Protein AF-I0ICX4-F1 (afdb_monomer_lite)

Radius of gyration: 23.39 Å; chains: 1; bounding box: 34×72×55 Å

InterPro domains:
  IPR018967 Iron-binding zinc finger, CDGSH type [PF09360] (35-66)
  IPR018967 Iron-binding zinc finger, CDGSH type [SM00704] (33-71)
  IPR042216 MitoNEET, CDGSH iron-sulfur domain [G3DSA:3.40.5.90] (26-87)

Sequence (96 aa):
MGGAATATPRTVDPHAHALPRKEPPIARLVRLEGTKPVEIKPSDRSVWVCTCGLSRTFPLCDGSHKKCPKTEGEEAGKLHVYDRDNKRVVEVRDED

Organism: Phycisphaera mikurensis (strain NBRC 102666 / KCTC 22515 / FYK2301M01) (NCBI:txid1142394)

pLDDT: mean 78.16, std 15.53, range [44.09, 97.69]

Secondary structure (DSSP, 8-state):
------PPPPPPPTT------SS---PPP------SPEEE-SSSS-EEE--SS--TTTTB--SGGGGS-TTTTS-TTEEEEEPTTT--EEEEEE--

Structure (mmCIF, N/CA/C/O backbone):
data_AF-I0ICX4-F1
#
_entry.id   AF-I0ICX4-F1
#
loop_
_atom_site.group_PDB
_atom_site.id
_atom_site.type_symbol
_atom_site.label_atom_id
_atom_site.label_alt_id
_atom_site.label_comp_id
_atom_site.label_asym_id
_atom_site.label_entity_id
_atom_site.label_seq_id
_atom_site.pdbx_PDB_ins_code
_atom_site.Cartn_x
_atom_site.Cartn_y
_atom_site.Cartn_z
_atom_site.occupancy
_atom_site.B_iso_or_equiv
_atom_site.auth_seq_id
_atom_site.auth_comp_id
_atom_site.auth_asym_id
_atom_site.auth_atom_id
_atom_site.pdbx_PDB_model_num
ATOM 1 N N . MET A 1 1 ? -16.941 59.255 31.130 1.00 48.56 1 MET A N 1
ATOM 2 C CA . MET A 1 1 ? -15.926 58.218 31.407 1.00 48.56 1 MET A CA 1
ATOM 3 C C . MET A 1 1 ? -16.322 56.949 30.666 1.00 48.56 1 MET A C 1
ATOM 5 O O . MET A 1 1 ? -17.469 56.557 30.808 1.00 48.56 1 MET A O 1
ATOM 9 N N . GLY A 1 2 ? -15.389 56.363 29.903 1.00 46.06 2 GLY A N 1
ATOM 10 C CA . GLY A 1 2 ? -15.480 55.034 29.269 1.00 46.06 2 GLY A CA 1
ATOM 11 C C . GLY A 1 2 ? -16.262 54.998 27.949 1.00 46.06 2 GLY A C 1
ATOM 12 O O . GLY A 1 2 ? -17.399 55.434 27.902 1.00 46.06 2 GLY A O 1
ATOM 13 N N . GLY A 1 3 ? -15.748 54.506 26.825 1.00 44.09 3 GLY A N 1
ATOM 14 C CA . GLY A 1 3 ? -14.448 53.928 26.483 1.00 44.09 3 GLY A CA 1
ATOM 15 C C . GLY A 1 3 ? -14.557 53.438 25.033 1.00 44.09 3 GLY A C 1
ATOM 16 O O . GLY A 1 3 ? -15.516 52.749 24.695 1.00 44.09 3 GLY A O 1
ATOM 17 N N . ALA A 1 4 ? -13.642 53.858 24.158 1.00 57.88 4 ALA A N 1
ATOM 18 C CA . ALA A 1 4 ? -13.660 53.494 22.744 1.00 57.88 4 ALA A CA 1
ATOM 19 C C . ALA A 1 4 ? -13.221 52.032 22.563 1.00 57.88 4 ALA A C 1
ATOM 21 O O . ALA A 1 4 ? -12.126 51.661 22.982 1.00 57.88 4 ALA A O 1
ATOM 22 N N . ALA A 1 5 ? -14.064 51.210 21.936 1.00 57.22 5 ALA A N 1
ATOM 23 C CA . ALA A 1 5 ? -13.709 49.849 21.554 1.00 57.22 5 ALA A CA 1
ATOM 24 C C . ALA A 1 5 ? -12.823 49.886 20.299 1.00 57.22 5 ALA A C 1
ATOM 26 O O . ALA A 1 5 ? -13.291 50.148 19.192 1.00 57.22 5 ALA A O 1
ATOM 27 N N . THR A 1 6 ? -11.527 49.648 20.473 1.00 53.69 6 THR A N 1
ATOM 28 C CA . THR A 1 6 ? -10.574 49.457 19.379 1.00 53.69 6 THR A CA 1
ATOM 29 C C . THR A 1 6 ? -10.723 48.045 18.811 1.00 53.69 6 THR A C 1
ATOM 31 O O . THR A 1 6 ? -10.410 47.055 19.468 1.00 53.69 6 THR A O 1
ATOM 34 N N . ALA A 1 7 ? -11.215 47.936 17.576 1.00 54.09 7 ALA A N 1
ATOM 35 C CA . ALA A 1 7 ? -11.260 46.669 16.854 1.00 54.09 7 ALA A CA 1
ATOM 36 C C . ALA 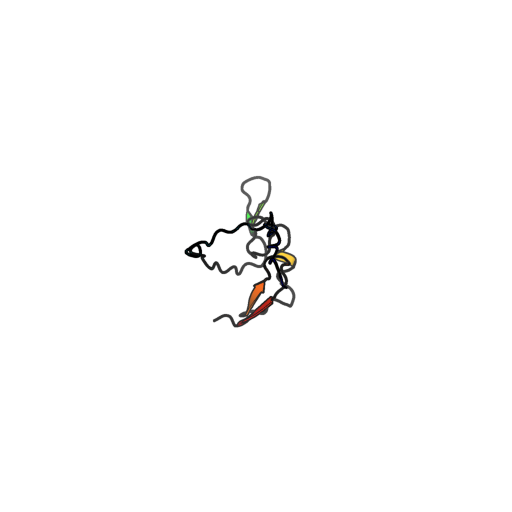A 1 7 ? -9.848 46.278 16.387 1.00 54.09 7 ALA A C 1
ATOM 38 O O . ALA A 1 7 ? -9.197 47.020 15.652 1.00 54.09 7 ALA A O 1
ATOM 39 N N . THR A 1 8 ? -9.365 45.112 16.811 1.00 55.12 8 THR A N 1
ATOM 40 C CA . THR A 1 8 ? -8.094 44.540 16.346 1.00 55.12 8 THR A CA 1
ATOM 41 C C . THR A 1 8 ? -8.247 44.042 14.899 1.00 55.12 8 THR A C 1
ATOM 43 O O . THR A 1 8 ? -9.258 43.403 14.591 1.00 55.12 8 THR A O 1
ATOM 46 N N . PRO A 1 9 ? -7.282 44.285 13.992 1.00 56.78 9 PRO A N 1
ATOM 47 C CA . PRO A 1 9 ? -7.356 43.757 12.633 1.00 56.78 9 PRO A CA 1
ATOM 48 C C . PRO A 1 9 ? -7.223 42.229 12.652 1.00 56.78 9 PRO A C 1
ATOM 50 O O . PRO A 1 9 ? -6.282 41.681 13.226 1.00 56.78 9 PRO A O 1
ATOM 53 N N . ARG A 1 10 ? -8.177 41.526 12.029 1.00 60.72 10 ARG A N 1
ATOM 54 C CA . ARG A 1 10 ? -8.121 40.066 11.883 1.00 60.72 10 ARG A CA 1
ATOM 55 C C . ARG A 1 10 ? -7.039 39.721 10.860 1.00 60.72 10 ARG A C 1
ATOM 57 O O . ARG A 1 10 ? -7.162 40.088 9.695 1.00 60.72 10 ARG A O 1
ATOM 64 N N . THR A 1 11 ? -5.997 39.012 11.278 1.00 56.66 11 THR A N 1
ATOM 65 C CA . THR A 1 11 ? -5.041 38.400 10.352 1.00 56.66 11 THR A CA 1
ATOM 66 C C . THR A 1 11 ? -5.747 37.273 9.607 1.00 56.66 11 THR A C 1
ATOM 68 O O . THR A 1 11 ? -6.205 36.311 10.224 1.00 56.66 11 THR A O 1
ATOM 71 N N . VAL A 1 12 ? -5.882 37.407 8.290 1.00 58.56 12 VAL A N 1
ATOM 72 C CA . VAL A 1 12 ? -6.325 36.306 7.430 1.00 58.56 12 VAL A CA 1
ATOM 73 C C . VAL A 1 12 ? -5.187 35.294 7.309 1.00 58.56 12 VAL A C 1
ATOM 75 O O . VAL A 1 12 ? -4.045 35.669 7.051 1.00 58.56 12 VAL A O 1
ATOM 78 N N . ASP A 1 13 ? -5.491 34.021 7.553 1.00 60.94 13 ASP A N 1
ATOM 79 C CA . ASP A 1 13 ? -4.530 32.924 7.447 1.00 60.94 13 ASP A CA 1
ATOM 80 C C . ASP A 1 13 ? -4.209 32.655 5.957 1.00 60.94 13 ASP A C 1
ATOM 82 O O . ASP A 1 13 ? -5.133 32.380 5.184 1.00 60.94 13 ASP A O 1
ATOM 86 N N . PRO A 1 14 ? -2.937 32.727 5.518 1.00 56.62 14 PRO A N 1
ATOM 87 C CA . PRO A 1 14 ? -2.551 32.510 4.120 1.00 56.62 14 PRO A CA 1
ATOM 88 C C . PRO A 1 14 ? -2.732 31.054 3.648 1.00 56.62 14 PRO A C 1
ATOM 90 O O . PRO A 1 14 ? -2.658 30.787 2.447 1.00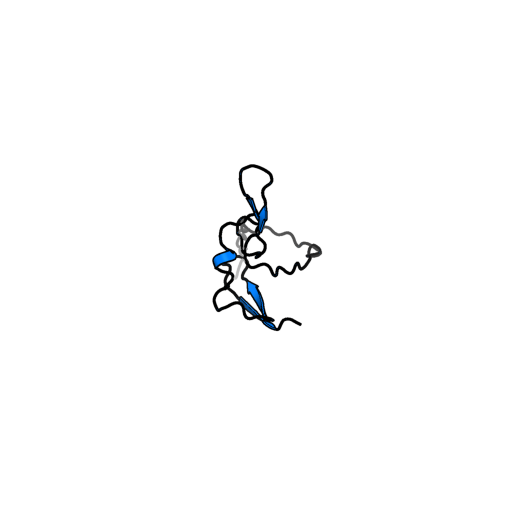 56.62 14 PRO A O 1
ATOM 93 N N . HIS A 1 15 ? -3.013 30.116 4.559 1.00 56.00 15 HIS A N 1
ATOM 94 C CA . HIS A 1 15 ? -3.337 28.719 4.267 1.00 56.00 15 HIS A CA 1
ATOM 95 C C . HIS A 1 15 ? -4.841 28.420 4.287 1.00 56.00 15 HIS A C 1
ATOM 97 O O . HIS A 1 15 ? -5.234 27.275 4.053 1.00 56.00 15 HIS A O 1
ATOM 103 N N . ALA A 1 16 ? -5.704 29.422 4.487 1.00 54.84 16 ALA A N 1
ATOM 104 C CA . ALA A 1 16 ? -7.148 29.267 4.345 1.00 54.84 16 ALA A CA 1
ATOM 105 C C . ALA A 1 16 ? -7.541 29.089 2.866 1.00 54.84 16 ALA A C 1
ATOM 107 O O . ALA A 1 16 ? -8.051 29.996 2.213 1.00 54.84 16 ALA A O 1
ATOM 108 N N . HIS A 1 17 ? -7.320 27.896 2.313 1.00 56.22 17 HIS A N 1
ATOM 109 C CA . HIS A 1 17 ? -7.914 27.488 1.041 1.00 56.22 17 HIS A CA 1
ATOM 110 C C . HIS A 1 17 ? -9.360 27.054 1.291 1.00 56.22 17 HIS A C 1
ATOM 112 O O . HIS A 1 17 ? -9.693 25.872 1.357 1.00 56.22 17 HIS A O 1
ATOM 118 N N . ALA A 1 18 ? -10.226 28.049 1.465 1.00 65.75 18 ALA A N 1
ATOM 119 C CA . ALA A 1 18 ? -11.662 27.858 1.489 1.00 65.75 18 ALA A CA 1
ATOM 120 C C . ALA A 1 18 ? -12.183 27.665 0.060 1.00 65.75 18 ALA A C 1
ATOM 122 O O . ALA A 1 18 ? -12.219 28.615 -0.714 1.00 65.75 18 ALA A O 1
ATOM 123 N N . LEU A 1 19 ? -12.680 26.467 -0.251 1.00 55.28 19 LEU A N 1
ATOM 124 C CA . LEU A 1 19 ? -13.875 26.331 -1.081 1.00 55.28 19 LEU A CA 1
ATOM 125 C C . LEU A 1 19 ? -14.773 25.234 -0.488 1.00 55.28 19 LEU A C 1
ATOM 127 O O . LEU A 1 19 ? -14.340 24.082 -0.391 1.00 55.28 19 LEU A O 1
ATOM 131 N N . PRO A 1 20 ? -16.029 25.543 -0.116 1.00 5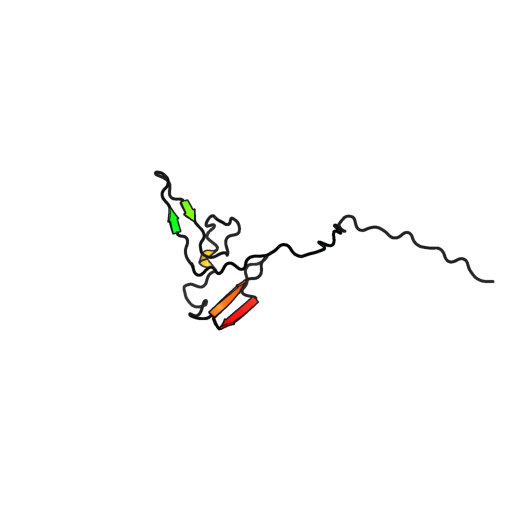9.56 20 PRO A N 1
ATOM 132 C CA . PRO A 1 20 ? -17.011 24.517 0.185 1.00 59.56 20 PRO A CA 1
ATOM 133 C C . PRO A 1 20 ? -17.395 23.845 -1.136 1.00 59.56 20 PRO A C 1
ATOM 135 O O . PRO A 1 20 ? -18.100 24.427 -1.963 1.00 59.56 20 PRO A O 1
ATOM 138 N N . ARG A 1 21 ? -16.916 22.620 -1.373 1.00 61.94 21 ARG A N 1
ATOM 139 C CA . ARG A 1 21 ? -17.454 21.795 -2.461 1.00 61.94 21 ARG A CA 1
ATOM 140 C C . ARG A 1 21 ? -18.910 21.493 -2.100 1.00 61.94 21 ARG A C 1
ATOM 142 O O . ARG A 1 21 ? -19.153 20.704 -1.196 1.00 61.94 21 ARG A O 1
ATOM 149 N N . LYS A 1 22 ? -19.854 22.190 -2.749 1.00 69.62 22 LYS A N 1
ATOM 150 C CA . LYS A 1 22 ? -21.306 22.107 -2.490 1.00 69.62 22 LYS A CA 1
ATOM 151 C C . LYS A 1 22 ? -21.881 20.689 -2.608 1.00 69.62 22 LYS A C 1
ATOM 153 O O . LYS A 1 22 ? -22.935 20.446 -2.044 1.00 69.62 22 LYS A O 1
ATOM 158 N N . GLU A 1 23 ? -21.164 19.760 -3.233 1.00 65.25 23 GLU A N 1
ATOM 159 C CA . GLU A 1 23 ? -21.404 18.321 -3.126 1.00 65.25 23 GLU A CA 1
ATOM 160 C C . GLU A 1 23 ? -20.064 17.572 -3.194 1.00 65.25 23 GLU A C 1
ATOM 162 O O . GLU A 1 23 ? -19.174 17.976 -3.958 1.00 65.25 23 GLU A O 1
ATOM 167 N N . PRO A 1 24 ? -19.863 16.512 -2.386 1.00 67.25 24 PRO A N 1
ATOM 168 C CA . PRO A 1 24 ? -18.676 15.681 -2.504 1.00 67.25 24 PRO A CA 1
ATOM 169 C C . PRO A 1 24 ? -18.666 15.018 -3.892 1.00 67.25 24 PRO A C 1
ATOM 171 O O . PRO A 1 24 ? -19.712 14.571 -4.362 1.00 67.25 24 PRO A O 1
ATOM 174 N N . PRO A 1 25 ? -17.507 14.946 -4.575 1.00 70.56 25 PRO A N 1
ATOM 175 C CA . PRO A 1 25 ? -17.418 14.211 -5.831 1.00 70.56 25 PRO A CA 1
ATOM 176 C C . PRO A 1 25 ? -17.880 12.769 -5.601 1.00 70.56 25 PRO A C 1
ATOM 178 O O . PRO A 1 25 ? -17.574 12.194 -4.555 1.00 70.56 25 PRO A O 1
ATOM 181 N N . ILE A 1 26 ? -18.596 12.192 -6.570 1.00 77.38 26 ILE A N 1
ATOM 182 C CA . ILE A 1 26 ? -19.061 10.800 -6.510 1.00 77.38 26 ILE A CA 1
ATOM 183 C C . ILE A 1 26 ? -17.828 9.895 -6.395 1.00 77.38 26 ILE A C 1
ATOM 185 O O . ILE A 1 26 ? -17.141 9.619 -7.379 1.00 77.38 26 ILE A O 1
ATOM 189 N N . ALA A 1 27 ? -17.512 9.478 -5.171 1.00 79.31 27 ALA A N 1
ATOM 190 C CA . ALA A 1 27 ? -16.379 8.620 -4.883 1.00 79.31 27 ALA A CA 1
ATOM 191 C C . ALA A 1 27 ? -16.802 7.164 -5.081 1.00 79.31 27 ALA A C 1
ATOM 193 O O . ALA A 1 27 ? -17.758 6.691 -4.469 1.00 79.31 27 ALA A O 1
ATOM 194 N N . ARG A 1 28 ? -16.083 6.441 -5.942 1.00 83.06 28 ARG A N 1
ATOM 195 C CA . ARG A 1 28 ? -16.251 4.995 -6.085 1.00 83.06 28 ARG A CA 1
ATOM 196 C C . ARG A 1 28 ? -15.424 4.291 -5.016 1.00 83.06 28 ARG A C 1
ATOM 198 O O . ARG A 1 28 ? -14.214 4.500 -4.948 1.00 83.06 28 ARG A O 1
ATOM 205 N N . LEU A 1 29 ? -16.060 3.417 -4.241 1.00 81.50 29 LEU A N 1
ATOM 206 C CA . LEU A 1 29 ? -15.342 2.450 -3.419 1.00 81.50 29 LEU A CA 1
ATOM 207 C C . LEU A 1 29 ? -14.836 1.324 -4.330 1.00 81.50 29 LEU A C 1
ATOM 209 O O . LEU A 1 29 ? -15.630 0.646 -4.979 1.00 81.50 29 LEU A O 1
ATOM 213 N N . VAL A 1 30 ? -13.519 1.153 -4.409 1.00 85.19 30 VAL A N 1
ATOM 214 C CA . VAL A 1 30 ? -12.879 0.048 -5.135 1.00 85.19 30 VAL A CA 1
ATOM 215 C C . VAL A 1 30 ? -12.253 -0.874 -4.097 1.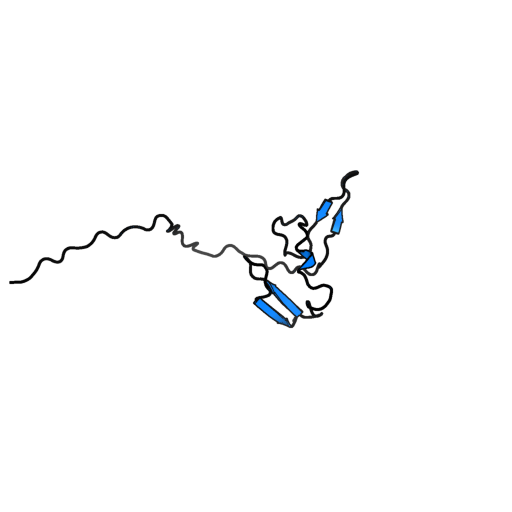00 85.19 30 VAL A C 1
ATOM 217 O O . VAL A 1 30 ? -11.353 -0.451 -3.374 1.00 85.19 30 VAL A O 1
ATOM 220 N N . ARG A 1 31 ? -12.743 -2.115 -4.007 1.00 83.44 31 ARG A N 1
ATOM 221 C CA . ARG A 1 31 ? -12.139 -3.157 -3.168 1.00 83.44 31 ARG A CA 1
ATOM 222 C C . ARG A 1 31 ? -10.918 -3.730 -3.891 1.00 83.44 31 ARG A C 1
ATOM 224 O O . ARG A 1 31 ? -10.978 -3.992 -5.090 1.00 83.44 31 ARG A O 1
ATOM 231 N N . LEU A 1 32 ? -9.810 -3.875 -3.171 1.00 86.19 32 LEU A N 1
ATOM 232 C CA . LEU A 1 32 ? -8.574 -4.470 -3.671 1.00 86.19 32 LEU A CA 1
ATOM 233 C C . LEU A 1 32 ? -8.231 -5.671 -2.790 1.00 86.19 32 LEU A C 1
ATOM 235 O O . LEU A 1 32 ? -8.033 -5.508 -1.593 1.00 86.19 32 LEU A O 1
ATOM 239 N N . GLU A 1 33 ? -8.162 -6.853 -3.395 1.00 84.25 33 GLU A N 1
ATOM 240 C CA . GLU A 1 33 ? -7.913 -8.133 -2.702 1.00 84.25 33 GLU A CA 1
ATOM 241 C C . GLU A 1 33 ? -6.492 -8.669 -2.953 1.00 84.25 33 GLU A C 1
ATOM 243 O O . GLU A 1 33 ? -6.022 -9.621 -2.325 1.00 84.25 33 GLU A O 1
ATOM 248 N N . GLY A 1 34 ? -5.781 -8.075 -3.916 1.00 87.12 34 GLY A N 1
ATOM 249 C CA . GLY A 1 34 ? -4.424 -8.473 -4.251 1.00 87.12 34 GLY A CA 1
ATOM 250 C C . GLY A 1 34 ? -3.456 -8.094 -3.137 1.00 87.12 34 GLY A C 1
ATOM 251 O O . GLY A 1 34 ? -3.518 -7.009 -2.586 1.00 87.12 34 GLY A O 1
ATOM 252 N N . THR A 1 35 ? -2.495 -8.956 -2.827 1.00 87.06 35 THR A N 1
ATOM 253 C CA . THR A 1 35 ? -1.495 -8.672 -1.773 1.00 87.06 35 THR A CA 1
ATOM 254 C C . THR A 1 35 ? -0.062 -8.686 -2.292 1.00 87.06 35 THR A C 1
ATOM 256 O O . THR A 1 35 ? 0.895 -8.544 -1.537 1.00 87.06 35 THR A O 1
ATOM 259 N N . LYS A 1 36 ? 0.107 -8.955 -3.585 1.00 90.06 36 LYS A N 1
ATOM 260 C CA . LYS A 1 36 ? 1.394 -9.029 -4.272 1.00 90.06 36 LYS A CA 1
ATOM 261 C C . LYS A 1 36 ? 1.237 -8.405 -5.650 1.00 90.06 36 LYS A C 1
ATOM 263 O O . LYS A 1 36 ? 0.186 -8.578 -6.264 1.00 90.06 36 LYS A O 1
ATOM 268 N N . PRO A 1 37 ? 2.258 -7.699 -6.147 1.00 95.38 37 PRO A N 1
ATOM 269 C CA . PRO A 1 37 ? 2.188 -7.092 -7.460 1.00 95.38 37 PRO A CA 1
ATOM 270 C C . PRO A 1 37 ? 2.077 -8.154 -8.555 1.00 95.38 37 PRO A C 1
ATOM 272 O O . PRO A 1 37 ? 2.574 -9.270 -8.404 1.00 95.38 37 PRO A O 1
ATOM 275 N N . VAL A 1 38 ? 1.463 -7.772 -9.669 1.00 96.44 38 VAL A N 1
ATOM 276 C CA . VAL A 1 38 ? 1.405 -8.592 -10.883 1.00 96.44 38 VAL A CA 1
ATOM 277 C C . VAL A 1 38 ? 2.515 -8.140 -11.822 1.00 96.44 38 VAL A C 1
ATOM 279 O O . VAL A 1 38 ? 2.677 -6.943 -12.070 1.00 96.44 38 VAL A O 1
ATOM 282 N N . GLU A 1 39 ? 3.290 -9.096 -12.325 1.00 97.31 39 GLU A N 1
ATOM 283 C CA . GLU A 1 39 ? 4.284 -8.844 -13.363 1.00 97.31 39 GLU A CA 1
ATOM 284 C C . GLU A 1 39 ? 3.586 -8.708 -14.719 1.00 97.31 39 GLU A C 1
ATOM 286 O O . GLU A 1 39 ? 2.815 -9.580 -15.119 1.00 97.31 39 GLU A O 1
ATOM 291 N N . ILE A 1 40 ? 3.887 -7.639 -15.450 1.00 96.88 40 ILE A N 1
ATOM 292 C CA . ILE A 1 40 ? 3.536 -7.490 -16.861 1.00 96.88 40 ILE A CA 1
ATOM 293 C C . ILE A 1 40 ? 4.818 -7.303 -17.676 1.00 96.88 40 ILE A C 1
ATOM 295 O O . ILE A 1 40 ? 5.759 -6.638 -17.238 1.00 96.88 40 ILE A O 1
ATOM 299 N N . LYS A 1 41 ? 4.857 -7.885 -18.877 1.00 96.50 41 LYS A N 1
ATOM 300 C CA . LYS A 1 41 ? 6.023 -7.851 -19.774 1.00 96.50 41 LYS A CA 1
ATOM 301 C C . LYS A 1 41 ? 5.654 -7.219 -21.118 1.00 96.50 41 LYS A C 1
ATOM 303 O O . LYS A 1 41 ? 5.484 -7.934 -22.099 1.00 96.50 41 LYS A O 1
ATOM 308 N N . PRO A 1 42 ? 5.487 -5.886 -21.181 1.00 92.00 42 PRO A N 1
ATOM 309 C CA . PRO A 1 42 ? 5.235 -5.196 -22.447 1.00 92.00 42 PRO A CA 1
ATOM 310 C C . PRO A 1 42 ? 6.473 -5.160 -23.366 1.00 92.00 42 PRO A C 1
ATOM 312 O O . PRO A 1 42 ? 6.356 -4.800 -24.531 1.00 92.00 42 PRO A O 1
ATOM 315 N N . SER A 1 43 ? 7.658 -5.490 -22.841 1.00 93.69 43 SER A N 1
ATOM 316 C CA . SER A 1 43 ? 8.942 -5.580 -23.551 1.00 93.69 43 SER A CA 1
ATOM 317 C C . SER A 1 43 ? 9.891 -6.511 -22.775 1.00 93.69 43 SER A C 1
ATOM 319 O O . SER A 1 43 ? 9.464 -7.142 -21.807 1.00 93.69 43 SER A O 1
ATOM 321 N N . ASP A 1 44 ? 11.183 -6.522 -23.116 1.00 93.12 44 ASP A N 1
ATOM 322 C CA . ASP A 1 44 ? 12.236 -7.255 -22.386 1.00 93.12 44 ASP A CA 1
ATOM 323 C C . ASP A 1 44 ? 12.386 -6.837 -20.911 1.00 93.12 44 ASP A C 1
ATOM 325 O O . ASP A 1 44 ? 13.034 -7.525 -20.122 1.00 93.12 44 ASP A O 1
ATOM 329 N N . ARG A 1 45 ? 11.796 -5.700 -20.517 1.00 93.44 45 ARG A N 1
ATOM 330 C CA . ARG A 1 45 ? 11.751 -5.243 -19.126 1.00 93.44 45 ARG A CA 1
ATOM 331 C C . ARG A 1 45 ? 10.388 -5.500 -18.494 1.00 93.44 45 ARG A C 1
ATOM 333 O O . ARG A 1 45 ? 9.360 -5.045 -18.997 1.00 93.44 45 ARG A O 1
ATOM 340 N N . SER A 1 46 ? 10.414 -6.157 -17.338 1.00 95.69 46 S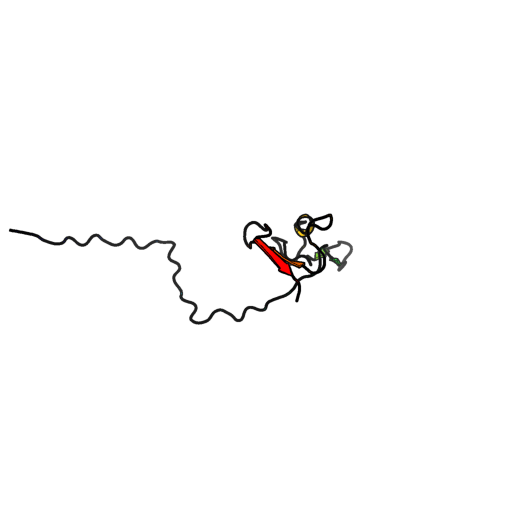ER A N 1
ATOM 341 C CA . SER A 1 46 ? 9.244 -6.362 -16.489 1.00 95.69 46 SER A CA 1
ATOM 342 C C . SER A 1 46 ? 8.790 -5.065 -15.827 1.00 95.69 46 SER A C 1
ATOM 344 O O . SER A 1 46 ? 9.597 -4.297 -15.299 1.00 95.69 46 SER A O 1
ATOM 346 N N . VAL A 1 47 ? 7.478 -4.858 -15.793 1.00 96.38 47 VAL A N 1
ATOM 347 C CA . VAL A 1 47 ? 6.818 -3.824 -14.994 1.00 96.38 47 VAL A CA 1
ATOM 348 C C . VAL A 1 47 ? 5.961 -4.521 -13.945 1.00 96.38 47 VAL A C 1
ATOM 350 O O . VAL A 1 47 ? 5.290 -5.508 -14.231 1.00 96.38 47 VAL A O 1
ATOM 353 N N . TRP A 1 48 ? 5.981 -4.011 -12.718 1.00 97.69 48 TRP A N 1
ATOM 354 C CA . TRP A 1 48 ? 5.232 -4.582 -11.603 1.00 97.69 48 TRP A CA 1
ATOM 355 C C . TRP A 1 48 ? 4.070 -3.666 -11.240 1.00 97.69 48 TRP A C 1
ATOM 357 O O . TRP A 1 48 ? 4.277 -2.548 -10.764 1.00 97.69 48 TRP A O 1
ATOM 367 N N . VAL A 1 49 ? 2.846 -4.138 -11.458 1.00 97.38 49 VAL A N 1
ATOM 368 C CA . VAL A 1 49 ? 1.617 -3.388 -11.178 1.00 97.38 49 VAL A CA 1
ATOM 369 C C . VAL A 1 49 ? 1.159 -3.678 -9.755 1.00 97.38 49 VAL A C 1
ATOM 371 O O . VAL A 1 49 ? 1.094 -4.831 -9.327 1.00 97.38 49 VAL A O 1
ATOM 374 N N . CYS A 1 50 ? 0.860 -2.624 -9.002 1.00 95.38 50 CYS A N 1
ATOM 375 C CA . CYS A 1 50 ? 0.342 -2.726 -7.648 1.00 95.38 50 CYS A CA 1
ATOM 376 C C . CYS A 1 50 ? -1.109 -3.217 -7.669 1.00 95.38 50 CYS A C 1
ATOM 378 O O . CYS A 1 50 ? -1.968 -2.604 -8.296 1.00 95.38 50 CYS A O 1
ATOM 380 N N . THR A 1 51 ? -1.390 -4.273 -6.914 1.00 93.50 51 THR A N 1
ATOM 381 C CA . THR A 1 51 ? -2.755 -4.784 -6.694 1.00 93.50 51 THR A CA 1
ATOM 382 C C . THR A 1 51 ? -3.195 -4.674 -5.235 1.00 93.50 51 THR A C 1
ATOM 384 O O . THR A 1 51 ? -4.341 -4.965 -4.926 1.00 93.50 51 THR A O 1
ATOM 387 N N . CYS A 1 52 ? -2.297 -4.214 -4.356 1.00 90.56 52 CYS A N 1
ATOM 388 C CA . CYS A 1 52 ? -2.517 -4.138 -2.910 1.00 90.56 52 CYS A CA 1
ATOM 389 C C . CYS A 1 52 ? -3.020 -2.792 -2.391 1.00 90.56 52 CYS A C 1
ATOM 391 O O . CYS A 1 52 ? -3.295 -2.647 -1.209 1.00 90.56 52 CYS A O 1
ATOM 393 N N . GLY A 1 53 ? -3.073 -1.765 -3.241 1.00 90.31 53 GLY A N 1
ATOM 394 C CA . GLY A 1 53 ? -3.569 -0.437 -2.858 1.00 90.31 53 GLY A CA 1
ATOM 395 C C . GLY A 1 53 ? -2.658 0.391 -1.942 1.00 90.31 53 GLY A C 1
ATOM 396 O O . GLY A 1 53 ? -2.872 1.594 -1.819 1.00 90.31 53 GLY A O 1
ATOM 397 N N . LEU A 1 54 ? -1.609 -0.187 -1.345 1.00 89.62 54 LEU A N 1
ATOM 398 C CA . LEU A 1 54 ? -0.742 0.525 -0.391 1.00 89.62 54 LEU A CA 1
ATOM 399 C C . LEU A 1 54 ? 0.394 1.332 -1.027 1.00 89.62 54 LEU A C 1
ATOM 401 O O . LEU A 1 54 ? 1.071 2.085 -0.324 1.00 89.62 54 LEU A O 1
ATOM 405 N N . SER A 1 55 ? 0.626 1.180 -2.332 1.00 92.38 55 SER A N 1
ATOM 406 C CA . SER A 1 55 ? 1.736 1.862 -2.998 1.00 92.38 55 SER A CA 1
ATOM 407 C C . SER A 1 55 ? 1.597 3.383 -2.959 1.00 92.38 55 SER A C 1
ATOM 409 O O . SER A 1 55 ? 0.534 3.937 -3.240 1.00 92.38 55 SER A O 1
ATOM 411 N N . ARG A 1 56 ? 2.704 4.072 -2.673 1.00 91.31 56 ARG A N 1
ATOM 412 C CA . ARG A 1 56 ? 2.809 5.535 -2.756 1.00 91.31 56 ARG A CA 1
ATOM 413 C C . ARG A 1 56 ? 2.946 6.022 -4.198 1.00 91.31 56 ARG A C 1
ATOM 415 O O . ARG A 1 56 ? 2.695 7.192 -4.460 1.00 91.31 56 ARG A O 1
ATOM 422 N N . THR A 1 57 ? 3.315 5.131 -5.118 1.00 94.06 57 THR A N 1
ATOM 423 C CA . THR A 1 57 ? 3.443 5.388 -6.561 1.00 94.06 57 THR A CA 1
ATOM 424 C C . THR A 1 57 ? 2.401 4.611 -7.365 1.00 94.06 57 THR A C 1
ATOM 426 O O . THR A 1 57 ? 2.661 4.207 -8.501 1.00 94.06 57 THR A O 1
ATOM 429 N N . PHE A 1 58 ? 1.230 4.357 -6.768 1.00 92.31 58 PHE A N 1
ATOM 430 C CA . PHE A 1 58 ? 0.121 3.682 -7.439 1.00 92.31 58 PHE A CA 1
ATOM 431 C C . PHE A 1 58 ? -0.155 4.342 -8.809 1.00 92.31 58 PHE A C 1
ATOM 433 O O . PHE A 1 58 ? -0.237 5.572 -8.866 1.00 92.31 58 PHE A O 1
ATOM 440 N N . PRO A 1 59 ? -0.274 3.573 -9.913 1.00 94.31 59 PRO A N 1
ATOM 441 C CA . PRO A 1 59 ? -0.566 2.133 -9.986 1.00 94.31 59 PRO A CA 1
ATOM 442 C C . PRO A 1 59 ? 0.652 1.193 -9.987 1.00 94.31 59 PRO A C 1
ATOM 444 O O . PRO A 1 59 ? 0.480 -0.023 -10.070 1.00 94.31 59 PRO A O 1
ATOM 447 N N . LEU A 1 60 ? 1.882 1.702 -9.899 1.00 97.25 60 LEU A N 1
ATOM 448 C CA . LEU A 1 60 ? 3.089 0.869 -9.932 1.00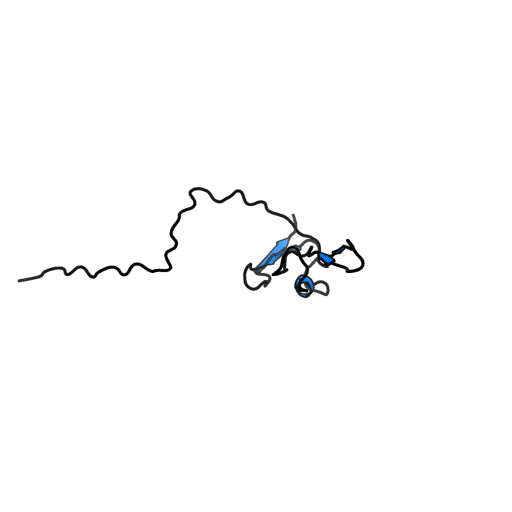 97.25 60 LEU A CA 1
ATOM 449 C C . LEU A 1 60 ? 3.451 0.341 -8.546 1.00 97.25 60 LEU A C 1
ATOM 451 O O . LEU A 1 60 ? 3.152 0.965 -7.534 1.00 97.25 60 LEU A O 1
ATOM 455 N N . CYS A 1 61 ? 4.097 -0.818 -8.490 1.00 95.94 61 CYS A N 1
ATOM 456 C CA . CYS A 1 61 ? 4.594 -1.385 -7.245 1.00 95.94 61 CYS A CA 1
ATOM 457 C C . CYS A 1 61 ? 5.867 -0.667 -6.769 1.00 95.94 61 CYS A C 1
ATOM 459 O O . CYS A 1 61 ? 6.861 -0.625 -7.487 1.00 95.94 61 CYS A O 1
ATOM 461 N N . ASP A 1 62 ? 5.864 -0.198 -5.520 1.00 95.12 62 ASP A N 1
ATOM 462 C CA . ASP A 1 62 ? 7.020 0.390 -4.815 1.00 95.12 62 ASP A CA 1
ATOM 463 C C . ASP A 1 62 ? 7.526 -0.492 -3.658 1.00 95.12 62 ASP A C 1
ATOM 465 O O . ASP A 1 62 ? 8.314 -0.060 -2.821 1.00 95.12 62 ASP A O 1
ATOM 469 N N . GLY A 1 63 ? 7.036 -1.730 -3.565 1.00 91.94 63 GLY A N 1
ATOM 470 C CA . GLY A 1 63 ? 7.347 -2.637 -2.460 1.00 91.94 63 GLY A CA 1
ATOM 471 C C . GLY A 1 63 ? 6.475 -2.462 -1.212 1.00 91.94 63 GLY A C 1
ATOM 472 O O . GLY A 1 63 ? 6.589 -3.285 -0.305 1.00 91.94 63 GLY A O 1
ATOM 473 N N . SER A 1 64 ? 5.557 -1.485 -1.164 1.00 89.69 64 SER A N 1
ATOM 474 C CA . SER A 1 64 ? 4.645 -1.297 -0.019 1.00 89.69 64 SER A CA 1
ATOM 475 C C . SER A 1 64 ? 3.760 -2.515 0.260 1.00 89.69 64 SER A C 1
ATOM 477 O O . SER A 1 64 ? 3.354 -2.712 1.400 1.00 89.69 64 SER A O 1
ATOM 479 N N . HIS A 1 65 ? 3.537 -3.383 -0.734 1.00 88.50 65 HIS A N 1
ATOM 480 C CA . HIS A 1 65 ? 2.825 -4.658 -0.574 1.00 88.50 65 HIS A CA 1
ATOM 481 C C . HIS A 1 65 ? 3.449 -5.584 0.481 1.00 88.50 65 HIS A C 1
ATOM 483 O O . HIS A 1 65 ? 2.777 -6.469 0.986 1.00 88.50 65 HIS A O 1
ATOM 489 N N . LYS A 1 66 ? 4.719 -5.388 0.854 1.00 84.25 66 LYS A N 1
ATOM 490 C CA . LYS A 1 66 ? 5.355 -6.130 1.955 1.00 84.25 66 LYS A CA 1
ATOM 491 C C . LYS A 1 66 ? 4.764 -5.782 3.326 1.00 84.25 66 LYS A C 1
ATOM 493 O O . LYS A 1 66 ? 5.005 -6.503 4.284 1.00 84.25 66 LYS A O 1
ATOM 498 N N . LYS A 1 67 ? 4.043 -4.659 3.422 1.00 76.44 67 LYS A N 1
ATOM 499 C CA . LYS A 1 67 ? 3.294 -4.241 4.611 1.00 76.44 67 LYS A CA 1
ATOM 500 C C . LYS A 1 67 ? 1.862 -4.765 4.621 1.00 76.44 67 LYS A C 1
ATOM 502 O O . LYS A 1 67 ? 1.274 -4.764 5.694 1.00 76.44 67 LYS A O 1
ATOM 507 N N . CYS A 1 68 ? 1.320 -5.195 3.472 1.00 72.19 68 CYS A N 1
ATOM 508 C CA . CYS A 1 68 ? 0.150 -6.071 3.472 1.00 72.19 68 CYS A CA 1
ATOM 509 C C . CYS A 1 68 ? 0.613 -7.343 4.172 1.00 72.19 68 CYS A C 1
ATOM 511 O O . CYS A 1 68 ? 1.536 -7.986 3.655 1.00 72.19 68 CYS A O 1
ATOM 513 N N . PRO A 1 69 ? 0.111 -7.678 5.365 1.00 60.69 69 PRO A N 1
ATOM 514 C CA . PRO A 1 69 ? 0.687 -8.724 6.185 1.00 60.69 69 PRO A CA 1
ATOM 515 C C . PRO A 1 69 ? 0.362 -10.119 5.634 1.00 60.69 69 PRO A C 1
ATOM 517 O O . PRO A 1 69 ? -0.274 -10.934 6.292 1.00 60.69 69 PRO A O 1
ATOM 520 N N . LYS A 1 70 ? 0.874 -10.472 4.452 1.00 55.62 70 LYS A N 1
ATOM 521 C CA . LYS A 1 70 ? 1.009 -11.869 4.032 1.00 55.62 70 LYS A CA 1
ATOM 522 C C . LYS A 1 70 ? 2.266 -12.474 4.635 1.00 55.62 70 LYS A C 1
ATOM 524 O O . LYS A 1 70 ? 3.177 -12.866 3.913 1.00 55.62 70 LYS A O 1
ATOM 529 N N . THR A 1 71 ? 2.244 -12.562 5.961 1.00 48.62 71 THR A N 1
ATOM 530 C CA . THR A 1 71 ? 2.751 -13.730 6.684 1.00 48.62 71 THR A CA 1
ATOM 531 C C . THR A 1 71 ? 1.892 -14.042 7.908 1.00 48.62 71 THR A C 1
ATOM 533 O O . THR A 1 71 ? 1.697 -15.224 8.128 1.00 48.62 71 THR A O 1
ATOM 536 N N . GLU A 1 72 ? 1.297 -13.073 8.630 1.00 54.38 72 GLU A N 1
ATOM 537 C CA . GLU A 1 72 ? 0.476 -13.386 9.831 1.00 54.38 72 GLU A CA 1
ATOM 538 C C . GLU A 1 72 ? -0.647 -12.378 10.201 1.00 54.38 72 GLU A C 1
ATOM 540 O O . GLU A 1 72 ? -1.287 -12.568 11.226 1.00 54.38 72 GLU A O 1
ATOM 545 N N . GLY A 1 73 ? -0.916 -11.305 9.437 1.00 55.06 73 GLY A N 1
ATOM 546 C CA . GLY A 1 73 ? -1.711 -10.171 9.972 1.00 55.06 73 GLY A CA 1
ATOM 547 C C . GLY A 1 73 ? -2.862 -9.622 9.124 1.00 55.06 73 GLY A C 1
ATOM 548 O O . GLY A 1 73 ? -3.502 -8.678 9.562 1.00 55.06 73 GLY A O 1
ATOM 549 N N . GLU A 1 74 ? -3.114 -10.159 7.929 1.00 69.88 74 GLU A N 1
ATOM 550 C CA . GLU A 1 74 ? -4.364 -9.925 7.193 1.00 69.88 74 GLU A CA 1
ATOM 551 C C . GLU A 1 74 ? -5.159 -11.234 7.241 1.00 69.88 74 GLU A C 1
ATOM 553 O O . GLU A 1 74 ? -4.943 -12.144 6.438 1.00 69.88 74 GLU A O 1
ATOM 558 N N . GLU A 1 75 ? -5.999 -11.371 8.265 1.00 71.88 75 GLU A N 1
ATOM 559 C CA . GLU A 1 75 ? -6.855 -12.543 8.457 1.00 71.88 75 GLU A CA 1
ATOM 560 C C . GLU A 1 75 ? -7.821 -12.708 7.273 1.00 71.88 75 GLU A C 1
ATOM 562 O O . GLU A 1 75 ? -8.394 -11.737 6.773 1.00 71.88 75 GLU A O 1
ATOM 567 N N . ALA A 1 76 ? -8.009 -13.949 6.819 1.00 77.88 76 ALA A N 1
ATOM 568 C CA . ALA A 1 76 ? -8.979 -14.245 5.770 1.00 77.88 76 ALA A CA 1
ATOM 569 C C . ALA A 1 76 ? -10.396 -13.860 6.227 1.00 77.88 76 ALA A C 1
ATOM 571 O O . ALA A 1 76 ? -10.782 -14.157 7.357 1.00 77.88 76 ALA A O 1
ATOM 572 N N . GLY A 1 77 ? -11.167 -13.221 5.344 1.00 81.50 77 GLY A N 1
ATOM 573 C CA . GLY A 1 77 ? -12.517 -12.746 5.663 1.00 81.50 77 GLY A CA 1
ATOM 574 C C . GLY A 1 77 ? -12.546 -11.492 6.537 1.00 81.50 77 GLY A C 1
ATOM 575 O O . GLY A 1 77 ? -13.569 -11.212 7.158 1.00 81.50 77 GLY A O 1
ATOM 576 N N . LYS A 1 78 ? -11.439 -10.740 6.615 1.00 85.06 78 LYS A N 1
ATOM 577 C CA . LYS A 1 78 ? -11.394 -9.434 7.277 1.00 85.06 78 LYS A CA 1
ATOM 578 C C . LYS A 1 78 ? -11.047 -8.311 6.304 1.00 85.06 78 LYS A C 1
ATOM 580 O O . LYS A 1 78 ? -10.022 -8.345 5.618 1.00 85.06 78 LYS A O 1
ATOM 585 N N . LEU A 1 79 ? -11.822 -7.232 6.349 1.00 85.19 79 LEU A N 1
ATOM 586 C CA . LEU A 1 79 ? -11.524 -5.986 5.653 1.00 85.19 79 LEU A CA 1
ATOM 587 C C . LEU A 1 79 ? -10.636 -5.084 6.520 1.00 85.19 79 LEU A C 1
ATOM 589 O O . LEU A 1 79 ? -11.073 -4.560 7.545 1.00 85.19 79 LEU A O 1
ATOM 593 N N . HIS A 1 80 ? -9.403 -4.861 6.070 1.00 85.25 80 HIS A N 1
ATOM 594 C CA . HIS A 1 80 ? -8.438 -3.985 6.732 1.00 85.25 80 HIS A CA 1
ATOM 595 C C . HIS A 1 80 ? -8.497 -2.573 6.138 1.00 85.25 80 HIS A C 1
ATOM 597 O O . HIS A 1 80 ? -8.272 -2.369 4.944 1.00 85.25 80 HIS A O 1
ATOM 603 N N . VAL A 1 81 ? -8.781 -1.575 6.975 1.00 86.00 81 VAL A N 1
ATOM 604 C CA . VAL A 1 81 ? -8.794 -0.159 6.592 1.00 86.00 81 VAL A CA 1
ATOM 605 C C . VAL A 1 81 ? -7.454 0.459 6.958 1.00 86.00 81 VAL A C 1
ATOM 607 O O . VAL A 1 81 ? -7.027 0.419 8.113 1.00 86.00 81 VAL A O 1
ATOM 610 N N . TYR A 1 82 ? -6.798 1.058 5.970 1.00 83.94 82 TYR A N 1
ATOM 611 C CA . TYR A 1 82 ? -5.500 1.701 6.135 1.00 83.94 82 TYR A CA 1
ATOM 612 C C . TYR A 1 82 ? -5.638 3.215 6.232 1.00 83.94 82 TYR A C 1
ATOM 614 O O . TYR A 1 82 ? -6.356 3.838 5.448 1.00 83.94 82 TYR A O 1
ATOM 622 N N . ASP A 1 83 ? -4.873 3.814 7.142 1.00 85.00 83 ASP A N 1
ATOM 623 C CA . ASP A 1 83 ? -4.661 5.253 7.179 1.00 85.00 83 ASP A CA 1
ATOM 624 C C . ASP A 1 83 ? -4.066 5.736 5.852 1.00 85.00 83 ASP A C 1
ATOM 626 O O . ASP A 1 83 ? -3.126 5.146 5.299 1.00 85.00 83 ASP A O 1
ATOM 630 N N . ARG A 1 84 ? -4.602 6.841 5.336 1.00 78.88 84 ARG A N 1
ATOM 631 C CA . ARG A 1 84 ? -4.193 7.373 4.038 1.00 78.88 84 ARG A CA 1
ATOM 632 C C . ARG A 1 84 ? -2.739 7.847 4.033 1.00 78.88 84 ARG A C 1
ATOM 634 O O . ARG A 1 84 ? -2.076 7.682 3.004 1.00 78.88 84 ARG A O 1
ATOM 641 N N . ASP A 1 85 ? -2.244 8.393 5.132 1.00 82.38 85 ASP A N 1
ATOM 642 C CA . ASP A 1 85 ? -0.986 9.131 5.179 1.00 82.38 85 ASP A CA 1
ATOM 643 C C . ASP A 1 85 ? 0.174 8.237 5.618 1.00 82.38 85 ASP A C 1
ATOM 645 O O . ASP A 1 85 ? 1.227 8.209 4.977 1.00 82.38 85 ASP A O 1
ATOM 649 N N . ASN A 1 86 ? -0.029 7.451 6.676 1.00 80.62 86 ASN A N 1
ATOM 650 C CA . ASN A 1 86 ? 1.015 6.628 7.288 1.00 80.62 86 ASN A CA 1
ATOM 651 C C . ASN A 1 86 ? 0.897 5.124 6.974 1.00 80.62 86 ASN A C 1
ATOM 653 O O . ASN A 1 86 ? 1.821 4.369 7.290 1.00 80.62 86 ASN A O 1
ATOM 657 N N . LYS A 1 87 ? -0.181 4.691 6.301 1.00 76.38 87 LYS A N 1
ATOM 658 C CA . LYS A 1 87 ? -0.424 3.295 5.888 1.00 76.38 87 LYS A CA 1
ATOM 659 C C . LYS A 1 87 ? -0.433 2.293 7.051 1.00 76.38 87 LYS A C 1
ATOM 661 O O . LYS A 1 87 ? -0.084 1.130 6.856 1.00 76.38 87 LYS A O 1
ATOM 666 N N . ARG A 1 88 ? -0.804 2.723 8.260 1.00 82.94 88 ARG A N 1
ATOM 667 C CA . ARG A 1 88 ? -1.110 1.818 9.378 1.00 82.94 88 ARG A CA 1
ATOM 668 C C . ARG A 1 88 ? -2.548 1.327 9.261 1.00 82.94 88 ARG A C 1
ATOM 670 O O . ARG A 1 88 ? -3.406 2.070 8.796 1.00 82.94 88 ARG A O 1
ATOM 677 N N . VAL A 1 89 ? -2.808 0.102 9.705 1.00 85.81 89 VAL A N 1
ATOM 678 C CA . VAL A 1 89 ? -4.180 -0.392 9.868 1.00 85.81 89 VAL A CA 1
ATOM 679 C C . VAL A 1 89 ? -4.846 0.429 10.975 1.00 85.81 89 VAL A C 1
ATOM 681 O O . VAL A 1 89 ? -4.303 0.526 12.076 1.00 85.81 89 VAL A O 1
ATOM 684 N N . VAL A 1 90 ? -5.979 1.053 10.662 1.00 89.69 90 VAL A N 1
ATOM 685 C CA . VAL A 1 90 ? -6.788 1.846 11.606 1.00 89.69 90 VAL A CA 1
ATOM 686 C C . VAL A 1 90 ? -8.067 1.131 12.015 1.00 89.69 90 VAL A C 1
ATOM 688 O O . VAL A 1 90 ? -8.635 1.453 13.052 1.00 89.69 90 VAL A O 1
ATOM 691 N N . GLU A 1 91 ? -8.507 0.152 11.228 1.00 89.00 91 GLU A N 1
ATOM 692 C CA . GLU A 1 91 ? -9.712 -0.620 11.502 1.00 89.00 91 GLU A CA 1
ATOM 693 C C . GLU A 1 91 ? -9.632 -1.985 10.817 1.00 89.00 91 GLU A C 1
ATOM 695 O O . GLU A 1 91 ? -9.091 -2.100 9.716 1.00 89.00 91 GLU A O 1
ATOM 700 N N . VAL A 1 92 ? -10.189 -3.005 11.465 1.00 89.38 92 VAL A N 1
ATOM 701 C CA . VAL A 1 92 ? -10.391 -4.339 10.897 1.00 89.38 92 VAL A CA 1
ATOM 702 C C . VAL A 1 92 ? -11.859 -4.689 11.091 1.00 89.38 92 VAL A C 1
ATOM 704 O O . VAL A 1 92 ? -12.371 -4.593 12.206 1.00 89.38 92 VAL A O 1
ATOM 707 N N . ARG A 1 93 ? -12.543 -5.052 10.008 1.00 89.62 93 ARG A N 1
ATOM 708 C CA . ARG A 1 93 ? -13.958 -5.452 10.006 1.00 89.62 93 ARG A CA 1
ATOM 709 C C . ARG A 1 93 ? -14.088 -6.878 9.507 1.00 89.62 93 ARG A C 1
ATOM 711 O O . ARG A 1 93 ? -13.224 -7.332 8.765 1.00 89.62 93 ARG A O 1
ATOM 718 N N . ASP A 1 94 ? -15.166 -7.551 9.877 1.00 88.44 94 ASP A N 1
ATOM 719 C CA . ASP A 1 94 ? -15.587 -8.758 9.170 1.00 88.44 94 ASP A CA 1
ATOM 720 C C . ASP A 1 94 ? -15.977 -8.401 7.730 1.00 88.44 94 ASP A C 1
ATOM 722 O O . ASP A 1 94 ? -16.510 -7.321 7.466 1.00 88.44 94 ASP A O 1
ATOM 726 N N . GLU A 1 95 ? -15.623 -9.267 6.789 1.00 79.12 95 GLU A N 1
ATOM 727 C CA . GLU A 1 95 ? -16.070 -9.161 5.406 1.00 79.12 95 GLU A CA 1
ATOM 728 C C . GLU A 1 95 ? -17.519 -9.670 5.320 1.00 79.12 95 GLU A C 1
ATOM 730 O O . GLU A 1 95 ? -17.780 -10.822 5.664 1.00 79.12 95 GLU A O 1
ATOM 735 N N . ASP A 1 96 ? -18.445 -8.778 4.938 1.00 74.06 96 ASP A N 1
ATOM 736 C CA . ASP A 1 96 ? -19.888 -9.058 4.788 1.00 74.06 96 ASP A CA 1
ATOM 737 C C . ASP A 1 96 ? -20.210 -10.035 3.643 1.00 74.06 96 ASP A C 1
ATOM 739 O O . ASP A 1 96 ? -19.624 -9.870 2.542 1.00 74.06 96 ASP A O 1
#

Foldseek 3Di:
DDDDDDDDDDDDDPPPPDDDPVDDPPDDDDDFPDLAWDWDPPDPDIFTADRPPQDPPPRGDPPSSVVVPVPPPDDPQWDFDADPPPRDGPDIHGND